Protein AF-A0A368RH20-F1 (afdb_monomer)

Mean predicted aligned error: 4.96 Å

Foldseek 3Di:
DLQCVQVVNPNPDDGDDDPVRSCVVPVCVVVVVVVVVVVVVVVVVVCVVVVPDD

Organism: Setaria italica (NCBI:txid4555)

Secondary structure (DSSP, 8-state):
-HHHHHTTT-TTSPP-S-HHHHHHH-TTHHHHHHHHHHHHHHHHHHHHHHT---

Sequence (54 aa):
MPIEFLLDGDRDGPLKKTIDDLEEHDSDALGFCRRVASNYSKQLFAIYQNKEDP

Solvent-accessible surface area (backbone atoms only — not comparable to full-atom values): 3245 Å² total; per-residue (Å²): 105,70,68,41,58,31,24,74,69,35,88,90,55,66,80,73,52,56,69,66,61,40,45,76,73,37,76,62,40,62,61,52,52,52,53,52,53,58,51,50,51,52,51,52,52,47,33,60,73,68,69,47,85,126

Structure (mmCIF, N/CA/C/O backbone):
data_AF-A0A368RH20-F1
#
_entry.id   AF-A0A368RH20-F1
#
loop_
_atom_site.group_PDB
_atom_site.id
_atom_site.type_symbol
_atom_site.label_atom_id
_atom_site.label_alt_id
_atom_site.label_comp_id
_atom_site.label_asym_id
_atom_site.label_entity_id
_atom_site.label_seq_id
_atom_site.pdbx_PDB_ins_code
_atom_site.Cartn_x
_atom_site.Cartn_y
_atom_site.Cartn_z
_atom_site.oc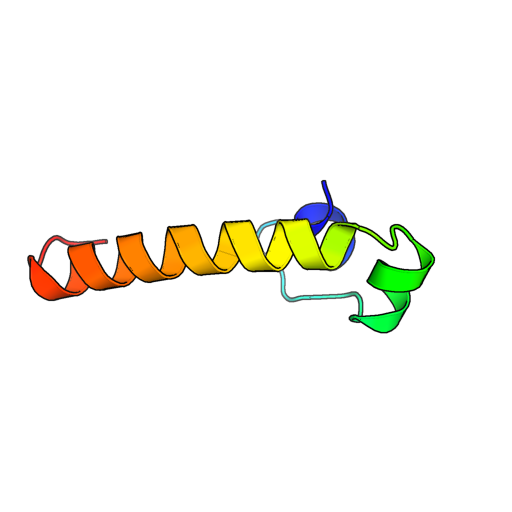cupancy
_atom_site.B_iso_or_equiv
_atom_site.auth_seq_id
_atom_site.auth_comp_id
_atom_site.auth_asym_id
_atom_site.auth_atom_id
_atom_site.pdbx_PDB_model_num
ATOM 1 N N . MET A 1 1 ? 7.912 -7.876 -1.387 1.00 78.62 1 MET A N 1
ATOM 2 C CA . MET A 1 1 ? 6.437 -7.699 -1.458 1.00 78.62 1 MET A CA 1
ATOM 3 C C . MET A 1 1 ? 6.139 -6.356 -2.143 1.00 78.62 1 MET A C 1
ATOM 5 O O . MET A 1 1 ? 6.941 -5.456 -1.923 1.00 78.62 1 MET A O 1
ATOM 9 N N . PRO A 1 2 ? 5.061 -6.159 -2.936 1.00 83.19 2 PRO A N 1
ATOM 10 C CA . PRO A 1 2 ? 4.835 -4.903 -3.679 1.00 83.19 2 PRO A CA 1
ATOM 11 C C . PRO A 1 2 ? 4.91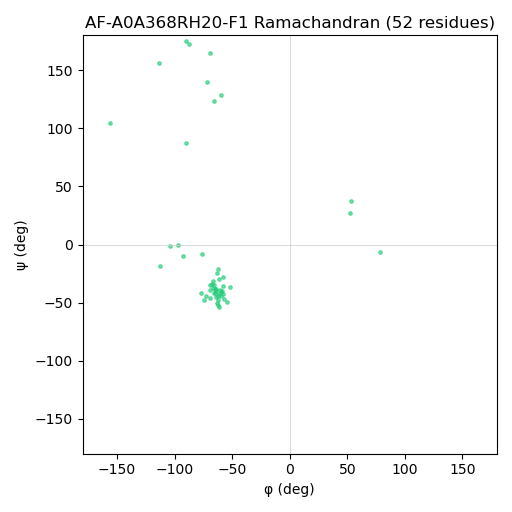5 -3.627 -2.828 1.00 83.19 2 PRO A C 1
ATOM 13 O O . PRO A 1 2 ? 5.464 -2.614 -3.244 1.00 83.19 2 PRO A O 1
ATOM 16 N N . ILE A 1 3 ? 4.436 -3.708 -1.585 1.00 84.88 3 ILE A N 1
ATOM 17 C CA . ILE A 1 3 ? 4.483 -2.603 -0.620 1.00 84.88 3 ILE A CA 1
ATOM 18 C C . ILE A 1 3 ? 5.918 -2.307 -0.159 1.00 84.88 3 ILE A C 1
ATOM 20 O O . ILE A 1 3 ? 6.293 -1.149 -0.040 1.00 84.88 3 ILE A O 1
ATOM 24 N N . GLU A 1 4 ? 6.746 -3.328 0.062 1.00 89.44 4 GLU A N 1
ATOM 25 C CA . GLU A 1 4 ? 8.154 -3.131 0.441 1.00 89.44 4 GLU A CA 1
ATOM 26 C C . GLU A 1 4 ? 8.965 -2.512 -0.699 1.00 89.44 4 GLU A C 1
ATOM 28 O O . GLU A 1 4 ? 9.851 -1.706 -0.435 1.00 89.44 4 GLU A O 1
ATOM 33 N N . PHE A 1 5 ? 8.645 -2.848 -1.954 1.00 91.81 5 PHE A N 1
ATOM 34 C CA . PHE A 1 5 ? 9.261 -2.219 -3.124 1.00 91.81 5 PHE A CA 1
ATOM 35 C C . PHE A 1 5 ? 8.947 -0.722 -3.174 1.00 91.81 5 PHE A C 1
ATOM 37 O O . PHE A 1 5 ? 9.857 0.094 -3.305 1.00 91.81 5 PHE A O 1
ATOM 44 N N . LEU A 1 6 ? 7.675 -0.355 -2.982 1.00 91.25 6 LEU A N 1
ATOM 45 C CA . LEU A 1 6 ? 7.244 1.045 -2.948 1.00 91.25 6 LEU A CA 1
ATOM 46 C C . LEU A 1 6 ? 7.947 1.879 -1.865 1.00 91.25 6 LEU A C 1
ATOM 48 O O . LEU A 1 6 ? 8.102 3.092 -2.016 1.00 91.25 6 LEU A O 1
ATOM 52 N N . LEU A 1 7 ? 8.369 1.226 -0.783 1.00 94.19 7 LEU A N 1
ATOM 53 C CA . LEU A 1 7 ? 9.037 1.828 0.368 1.00 94.19 7 LEU A CA 1
ATOM 54 C C . LEU A 1 7 ? 10.569 1.715 0.313 1.00 94.19 7 LEU A C 1
ATOM 56 O O . LEU A 1 7 ? 11.254 2.190 1.217 1.00 94.19 7 LEU A O 1
ATOM 60 N N . ASP A 1 8 ? 11.125 1.089 -0.728 1.00 92.81 8 ASP A N 1
ATOM 61 C CA . ASP A 1 8 ? 12.559 0.783 -0.836 1.00 92.81 8 ASP A CA 1
ATOM 62 C C . ASP A 1 8 ? 13.093 0.025 0.402 1.00 92.81 8 ASP A C 1
ATOM 64 O O . ASP A 1 8 ? 14.181 0.284 0.912 1.00 92.81 8 ASP A O 1
ATOM 68 N N . GLY A 1 9 ? 12.266 -0.874 0.950 1.00 89.25 9 GLY A N 1
ATOM 69 C CA . GLY A 1 9 ? 12.544 -1.637 2.172 1.00 89.25 9 GLY A CA 1
ATOM 70 C C . GLY A 1 9 ? 12.339 -0.882 3.495 1.00 89.25 9 GLY A C 1
ATOM 71 O O . GLY A 1 9 ? 12.398 -1.506 4.554 1.00 89.25 9 GLY A O 1
ATOM 72 N N . ASP A 1 10 ? 12.053 0.420 3.465 1.00 93.38 10 ASP A N 1
ATOM 73 C CA . ASP A 1 10 ? 11.867 1.264 4.651 1.00 93.38 10 ASP A CA 1
ATOM 74 C C . ASP A 1 10 ? 10.403 1.284 5.111 1.00 93.38 10 ASP A C 1
ATOM 76 O O . ASP A 1 10 ? 9.607 2.130 4.708 1.00 93.38 10 ASP A O 1
ATOM 80 N N . ARG A 1 11 ? 10.029 0.309 5.945 1.00 85.06 11 ARG A N 1
ATOM 81 C CA . ARG A 1 11 ? 8.627 0.037 6.313 1.00 85.06 11 ARG A CA 1
ATOM 82 C C . ARG A 1 11 ? 7.925 1.176 7.057 1.00 85.06 11 ARG A C 1
ATOM 84 O O . ARG A 1 11 ? 6.700 1.242 6.993 1.00 85.06 11 ARG A O 1
ATOM 91 N N . ASP A 1 12 ? 8.688 2.035 7.723 1.00 87.69 12 ASP A N 1
ATOM 92 C CA . ASP A 1 12 ? 8.180 3.178 8.489 1.00 87.69 12 ASP A CA 1
ATOM 93 C C . ASP A 1 12 ? 8.393 4.512 7.747 1.00 87.69 12 ASP A C 1
ATOM 95 O O . ASP A 1 12 ? 8.020 5.581 8.237 1.00 87.69 12 ASP A O 1
ATOM 99 N N . GLY A 1 13 ? 9.006 4.458 6.562 1.00 86.69 13 GLY A N 1
ATOM 100 C CA . GLY A 1 13 ? 9.314 5.611 5.732 1.00 86.69 13 GLY A CA 1
ATOM 101 C C . GLY A 1 13 ? 8.180 6.013 4.783 1.00 86.69 13 GLY A C 1
ATOM 102 O O . GLY A 1 13 ? 7.171 5.319 4.640 1.00 86.69 13 GLY A O 1
ATOM 103 N N . PRO A 1 14 ? 8.328 7.159 4.099 1.00 91.62 14 PRO A N 1
ATOM 104 C CA . PRO A 1 14 ? 7.397 7.564 3.054 1.00 91.62 14 PRO A CA 1
ATOM 105 C C . PRO A 1 14 ? 7.513 6.655 1.821 1.00 91.62 14 PRO A C 1
ATOM 107 O O . PRO A 1 14 ? 8.512 5.962 1.628 1.00 91.62 14 PRO A O 1
ATOM 110 N N . LEU A 1 15 ? 6.520 6.724 0.931 1.00 91.50 15 LEU A N 1
ATOM 111 C CA . LEU A 1 15 ? 6.615 6.122 -0.403 1.00 91.50 15 LEU A CA 1
ATOM 112 C C . LEU A 1 15 ? 7.792 6.730 -1.178 1.00 91.50 15 LEU A C 1
ATOM 114 O O . LEU A 1 15 ? 7.908 7.952 -1.282 1.00 91.50 15 LEU A O 1
ATOM 118 N N . LYS A 1 16 ? 8.651 5.866 -1.722 1.00 95.31 16 LYS A N 1
ATOM 119 C CA . LYS A 1 16 ? 9.868 6.239 -2.463 1.00 95.31 16 LYS A CA 1
ATOM 120 C C . LYS A 1 16 ? 9.803 5.896 -3.951 1.00 95.31 16 LYS A C 1
ATOM 122 O O . LYS A 1 16 ? 10.590 6.446 -4.716 1.00 95.31 16 LYS A O 1
ATOM 127 N N . LYS A 1 17 ? 8.895 5.005 -4.363 1.00 94.12 17 LYS A N 1
ATOM 128 C CA . LYS A 1 17 ? 8.651 4.636 -5.769 1.00 94.12 17 LYS A CA 1
ATOM 129 C C . LYS A 1 17 ? 7.266 5.074 -6.228 1.00 94.12 17 LYS A C 1
ATOM 131 O O . LYS A 1 17 ? 6.356 5.261 -5.417 1.00 94.12 17 LYS A O 1
ATOM 136 N N . THR A 1 18 ? 7.124 5.236 -7.534 1.00 93.56 18 THR A N 1
ATOM 137 C CA . THR A 1 18 ? 5.880 5.626 -8.193 1.00 93.56 18 THR A CA 1
ATOM 138 C C . THR A 1 18 ? 5.032 4.413 -8.578 1.00 93.56 18 THR A C 1
ATOM 140 O O . THR A 1 18 ? 5.426 3.260 -8.399 1.00 93.56 18 THR A O 1
ATOM 143 N N . ILE A 1 19 ? 3.832 4.688 -9.091 1.00 90.12 19 ILE A N 1
ATOM 144 C CA . ILE A 1 19 ? 2.965 3.667 -9.685 1.00 90.12 19 ILE A CA 1
ATOM 145 C C . ILE A 1 19 ? 3.612 3.095 -10.949 1.00 90.12 19 ILE A C 1
ATOM 147 O O . ILE A 1 19 ? 3.610 1.880 -11.110 1.00 90.12 19 ILE A O 1
ATOM 151 N N . ASP A 1 20 ? 4.212 3.946 -11.783 1.00 93.31 20 ASP A N 1
ATOM 152 C CA . ASP A 1 20 ? 4.864 3.527 -13.027 1.00 93.31 20 ASP A CA 1
ATOM 153 C C . ASP A 1 20 ? 6.046 2.586 -12.735 1.00 93.31 20 ASP A C 1
ATOM 155 O O . ASP A 1 20 ? 6.139 1.516 -13.332 1.00 93.31 20 ASP A O 1
ATOM 159 N N . ASP A 1 21 ? 6.877 2.914 -11.733 1.00 94.31 21 ASP A N 1
ATOM 160 C CA . ASP A 1 21 ? 7.962 2.031 -11.269 1.00 94.31 21 ASP A CA 1
ATOM 161 C C . ASP A 1 21 ? 7.434 0.657 -10.821 1.00 94.31 21 ASP A C 1
ATOM 163 O O . ASP A 1 21 ? 8.106 -0.364 -10.967 1.00 94.31 21 ASP A O 1
ATOM 167 N N . LEU A 1 22 ? 6.242 0.633 -10.217 1.00 92.44 22 LEU A N 1
ATOM 168 C CA . LEU A 1 22 ? 5.626 -0.589 -9.721 1.00 92.44 22 LEU A CA 1
ATOM 169 C C . LEU A 1 22 ? 5.027 -1.422 -10.857 1.00 92.44 22 LEU A C 1
ATOM 171 O O . LEU A 1 22 ? 5.195 -2.635 -10.833 1.00 92.44 22 LEU A O 1
ATOM 175 N N . GLU A 1 23 ? 4.360 -0.801 -11.832 1.00 91.38 23 GLU A N 1
ATOM 176 C CA . GLU A 1 23 ? 3.837 -1.497 -13.016 1.00 91.38 23 GLU A CA 1
ATOM 177 C C . GLU A 1 23 ? 4.964 -2.083 -13.875 1.00 91.38 23 GLU A C 1
ATOM 179 O O . GLU A 1 23 ? 4.825 -3.197 -14.380 1.00 91.38 23 GLU A O 1
ATOM 184 N N . GLU A 1 24 ? 6.089 -1.370 -14.009 1.00 93.56 24 GLU A N 1
ATOM 185 C CA . GLU A 1 24 ? 7.276 -1.881 -14.704 1.00 93.56 24 GLU A CA 1
ATOM 186 C C . GLU A 1 24 ? 7.918 -3.054 -13.945 1.00 93.56 24 GLU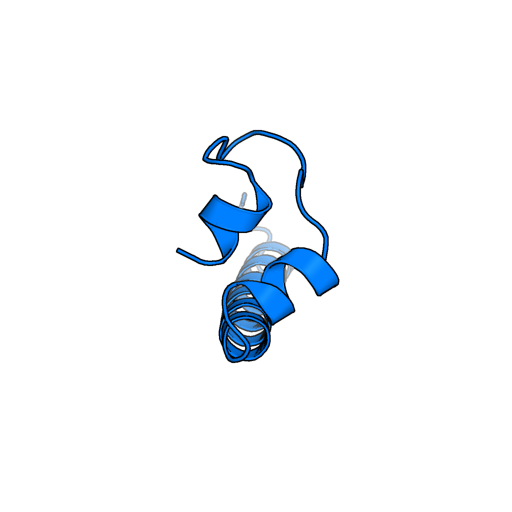 A C 1
ATOM 188 O O . GLU A 1 24 ? 8.387 -4.016 -14.558 1.00 93.56 24 GLU A O 1
ATOM 193 N N . HIS A 1 25 ? 7.923 -3.003 -12.610 1.00 90.31 25 HIS A N 1
ATOM 194 C CA . HIS A 1 25 ? 8.466 -4.069 -11.770 1.00 90.31 25 HIS A CA 1
ATOM 195 C C . HIS A 1 25 ? 7.578 -5.323 -11.735 1.00 90.31 25 HIS A C 1
ATOM 197 O O . HIS A 1 25 ? 8.088 -6.444 -11.797 1.00 90.31 25 HIS A O 1
ATOM 203 N N . ASP A 1 26 ? 6.265 -5.137 -11.597 1.00 90.25 26 ASP A N 1
ATOM 204 C CA . ASP A 1 26 ? 5.259 -6.191 -11.489 1.00 90.25 26 ASP A CA 1
ATOM 205 C C . ASP A 1 26 ? 3.889 -5.656 -11.944 1.00 90.25 26 ASP A C 1
ATOM 207 O O . ASP A 1 26 ? 3.187 -4.951 -11.213 1.00 90.25 26 ASP A O 1
ATOM 211 N N . SER A 1 27 ? 3.471 -6.042 -13.151 1.00 88.38 27 SER A N 1
ATOM 212 C CA . SER A 1 27 ? 2.206 -5.598 -13.746 1.00 88.38 27 SER A CA 1
ATOM 213 C C . SER A 1 27 ? 0.961 -6.022 -12.953 1.00 88.38 27 SER A C 1
ATOM 215 O O . SER A 1 27 ? -0.091 -5.398 -13.085 1.00 88.38 27 SER A O 1
ATOM 217 N N . ASP A 1 28 ? 1.058 -7.054 -12.106 1.00 89.44 28 ASP A N 1
ATOM 218 C CA . ASP A 1 28 ? -0.051 -7.537 -11.275 1.00 89.44 28 ASP A CA 1
ATOM 219 C C . ASP A 1 28 ? -0.063 -6.899 -9.870 1.00 89.44 28 ASP A C 1
ATOM 221 O O . ASP A 1 28 ? -1.051 -7.008 -9.123 1.00 89.44 28 ASP A O 1
ATOM 225 N N . ALA A 1 29 ? 0.994 -6.167 -9.497 1.00 90.06 29 ALA A N 1
ATOM 226 C CA . ALA A 1 29 ? 1.160 -5.586 -8.167 1.00 90.06 29 ALA A CA 1
ATOM 227 C C . ALA A 1 29 ? 0.069 -4.576 -7.791 1.00 90.06 29 ALA A C 1
ATOM 229 O O . ALA A 1 29 ? -0.301 -4.465 -6.616 1.00 90.06 29 ALA A O 1
ATOM 230 N N . LEU A 1 30 ? -0.510 -3.866 -8.764 1.00 90.25 30 LEU A N 1
ATOM 231 C CA . LEU A 1 30 ? -1.610 -2.935 -8.502 1.00 90.25 30 LEU A CA 1
ATOM 232 C C . LEU A 1 30 ? -2.866 -3.639 -7.995 1.00 90.25 30 LEU A C 1
ATOM 234 O O . LEU A 1 30 ? -3.544 -3.130 -7.094 1.00 90.25 30 LEU A O 1
ATOM 238 N N . GLY A 1 31 ? -3.169 -4.822 -8.532 1.00 91.50 31 GLY A N 1
ATOM 239 C CA . GLY A 1 31 ? -4.279 -5.645 -8.060 1.00 91.50 31 GLY A CA 1
ATOM 240 C C . GLY A 1 31 ? -4.078 -6.058 -6.603 1.00 91.50 31 GLY A C 1
ATOM 241 O O . GLY A 1 31 ? -4.998 -5.951 -5.783 1.00 91.50 31 GLY A O 1
ATOM 242 N N . PHE A 1 32 ? -2.849 -6.447 -6.260 1.00 90.94 32 PHE A N 1
ATOM 243 C CA . PHE A 1 32 ? -2.464 -6.767 -4.890 1.00 90.94 32 PHE A CA 1
ATOM 244 C C . PHE A 1 32 ? -2.620 -5.560 -3.953 1.00 90.94 32 PHE A C 1
ATOM 246 O O . PHE A 1 32 ? 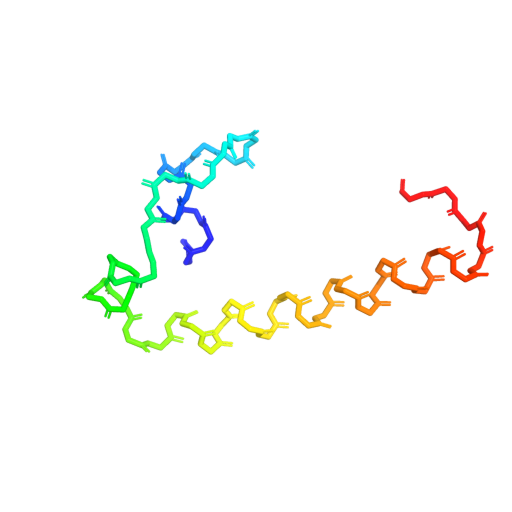-3.348 -5.652 -2.959 1.00 90.94 32 PHE A O 1
ATOM 253 N N . CYS A 1 33 ? -2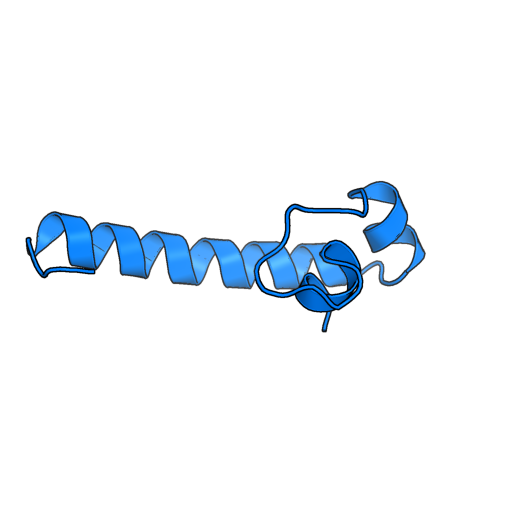.024 -4.410 -4.285 1.00 90.94 33 CYS A N 1
ATOM 254 C CA . CYS A 1 33 ? -2.116 -3.189 -3.480 1.00 90.94 33 CYS A CA 1
ATOM 255 C C . CYS A 1 33 ? -3.569 -2.741 -3.278 1.00 90.94 33 CYS A C 1
ATOM 257 O O . CYS A 1 33 ? -3.968 -2.421 -2.157 1.00 90.94 33 CYS A O 1
ATOM 259 N N . ARG A 1 34 ? -4.400 -2.800 -4.328 1.00 91.38 34 ARG A N 1
ATOM 260 C CA . ARG A 1 34 ? -5.832 -2.480 -4.240 1.00 91.38 34 ARG A CA 1
ATOM 261 C C . ARG A 1 34 ? -6.557 -3.391 -3.253 1.00 91.38 34 ARG A C 1
ATOM 263 O O . ARG A 1 34 ? -7.358 -2.905 -2.451 1.00 91.38 34 ARG A O 1
ATOM 270 N N . ARG A 1 35 ? -6.290 -4.701 -3.294 1.00 93.06 35 ARG A N 1
ATOM 271 C CA . ARG A 1 35 ? -6.904 -5.677 -2.380 1.00 93.06 35 ARG A CA 1
ATOM 272 C C . ARG A 1 35 ? -6.497 -5.411 -0.934 1.00 93.06 35 ARG A C 1
ATOM 274 O O . ARG A 1 35 ? -7.357 -5.396 -0.056 1.00 93.06 35 ARG A O 1
ATOM 281 N N . VAL A 1 36 ? -5.211 -5.167 -0.698 1.00 90.94 36 VAL A N 1
ATOM 282 C CA . VAL A 1 36 ? -4.673 -4.863 0.631 1.00 90.94 36 VAL A CA 1
ATOM 283 C C . VAL A 1 36 ? -5.272 -3.569 1.187 1.00 90.94 36 VAL A C 1
ATOM 285 O O . VAL A 1 36 ? -5.862 -3.593 2.266 1.00 90.94 36 VAL A O 1
ATOM 288 N N . ALA A 1 37 ? -5.221 -2.470 0.429 1.00 90.88 37 ALA A N 1
ATOM 289 C CA . ALA A 1 37 ? -5.785 -1.185 0.843 1.00 90.88 37 ALA A CA 1
ATOM 290 C C . ALA A 1 37 ? -7.291 -1.282 1.141 1.00 90.88 37 ALA A C 1
ATOM 292 O O . ALA A 1 37 ? -7.767 -0.736 2.133 1.00 90.88 37 ALA A O 1
ATOM 293 N N . SER A 1 38 ? -8.039 -2.034 0.323 1.00 94.19 38 SER A N 1
ATOM 294 C CA . SER A 1 38 ? -9.480 -2.251 0.523 1.00 94.19 38 SER A CA 1
ATOM 295 C C . SER A 1 38 ? -9.803 -3.062 1.780 1.00 94.19 38 SER A C 1
ATOM 297 O O . SER A 1 38 ? -10.866 -2.884 2.372 1.00 94.19 38 SER A O 1
ATOM 299 N N . ASN A 1 39 ? -8.923 -3.983 2.178 1.00 93.75 39 ASN A N 1
ATOM 300 C CA . ASN A 1 39 ? -9.109 -4.771 3.393 1.00 93.75 39 ASN A CA 1
ATOM 301 C C . ASN A 1 39 ? -8.835 -3.927 4.640 1.00 93.75 39 ASN A C 1
ATOM 303 O O . ASN A 1 39 ? -9.654 -3.917 5.558 1.00 93.75 39 ASN A O 1
ATOM 307 N N . TYR A 1 40 ? -7.723 -3.189 4.657 1.00 91.38 40 TYR A N 1
ATOM 308 C CA . TYR A 1 40 ? -7.365 -2.354 5.802 1.00 91.38 40 TYR A CA 1
ATOM 309 C C . TYR A 1 40 ? -8.288 -1.149 5.968 1.00 91.38 40 TYR A C 1
ATOM 311 O O . TYR A 1 40 ? -8.631 -0.817 7.097 1.00 91.38 40 TYR A O 1
ATOM 319 N N . SER A 1 41 ? -8.778 -0.539 4.883 1.00 93.12 41 SER A N 1
ATOM 320 C CA . SER A 1 41 ? -9.749 0.558 4.991 1.00 93.12 41 SER A CA 1
ATOM 321 C C . SER A 1 41 ? -11.038 0.122 5.693 1.00 93.12 41 SER A C 1
ATOM 323 O O . SER A 1 41 ? -11.550 0.852 6.537 1.00 93.12 41 SER A O 1
ATOM 325 N N . LYS A 1 42 ? -11.528 -1.095 5.420 1.00 91.81 42 LYS A N 1
ATOM 326 C CA . LYS A 1 42 ? -12.680 -1.677 6.127 1.00 91.81 42 LYS A CA 1
ATOM 327 C C . LYS A 1 42 ? -12.387 -1.931 7.603 1.00 91.81 42 LYS A C 1
ATOM 329 O O . LYS A 1 42 ? -13.251 -1.662 8.429 1.00 91.81 42 LYS A O 1
ATOM 334 N N . GLN A 1 43 ? -11.195 -2.437 7.928 1.00 91.38 43 GLN A N 1
ATOM 335 C CA . GLN A 1 43 ? -10.787 -2.660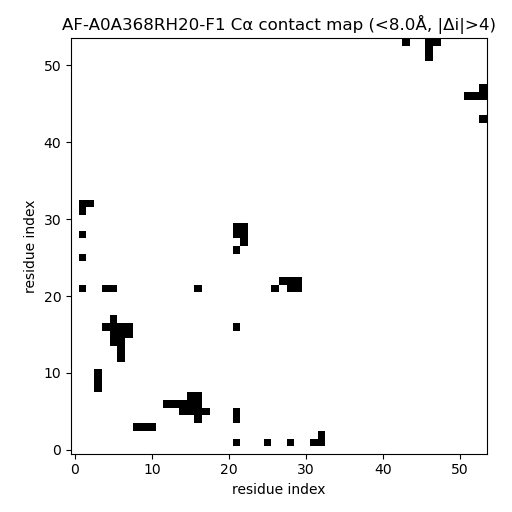 9.320 1.00 91.38 43 GLN A CA 1
ATOM 336 C C . GLN A 1 43 ? -10.708 -1.339 10.091 1.00 91.38 43 GLN A C 1
ATOM 338 O O . GLN A 1 43 ? -11.353 -1.206 11.123 1.00 91.38 43 GLN A O 1
ATOM 343 N N . LEU A 1 44 ? -10.017 -0.334 9.546 1.00 90.50 44 LEU A N 1
ATOM 344 C CA . LEU A 1 44 ? -9.920 1.001 10.143 1.00 90.50 44 LEU A CA 1
ATOM 345 C C . LEU A 1 44 ? -11.297 1.653 10.308 1.00 90.50 44 LEU A C 1
ATOM 347 O O . LEU A 1 44 ? -11.585 2.253 11.340 1.00 90.50 44 LEU A O 1
ATOM 351 N N . PHE A 1 45 ? -12.177 1.499 9.317 1.00 91.00 45 PHE A N 1
ATOM 352 C CA . PHE A 1 45 ? -13.543 2.007 9.400 1.00 91.00 45 PHE A CA 1
ATOM 353 C C . PHE A 1 45 ? -14.376 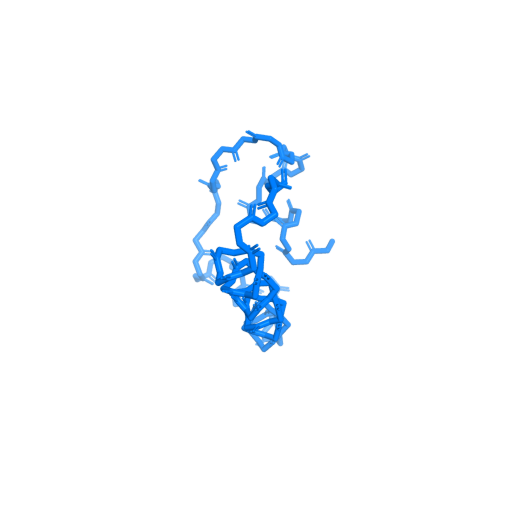1.297 10.478 1.00 91.00 45 PHE A C 1
ATOM 355 O O . PHE A 1 45 ? -15.218 1.930 11.114 1.00 91.00 45 PHE A O 1
ATOM 362 N N . ALA A 1 46 ? -14.156 -0.001 10.700 1.00 91.56 46 ALA A N 1
ATOM 363 C CA . ALA A 1 46 ? -14.804 -0.747 11.776 1.00 91.56 46 ALA A CA 1
ATOM 364 C C . ALA A 1 46 ? -14.293 -0.310 13.159 1.00 91.56 46 ALA A C 1
ATOM 366 O O . ALA A 1 46 ? -15.111 -0.014 14.025 1.00 91.56 46 ALA A O 1
ATOM 367 N N . ILE A 1 47 ? -12.973 -0.180 13.333 1.00 90.81 47 ILE A N 1
ATOM 368 C CA . ILE A 1 47 ? -12.341 0.340 14.560 1.00 90.81 47 ILE A CA 1
ATOM 369 C C . ILE A 1 47 ? -12.913 1.721 14.905 1.00 90.81 47 ILE A C 1
ATOM 371 O O . ILE A 1 47 ? -13.409 1.940 16.011 1.00 90.81 47 ILE A O 1
ATOM 375 N N . TYR A 1 48 ? -12.944 2.626 13.919 1.00 88.00 48 TYR A N 1
ATOM 376 C CA . TYR A 1 48 ? -13.509 3.967 14.077 1.00 88.00 48 TYR A CA 1
ATOM 377 C C . TYR A 1 48 ? -14.974 3.939 14.537 1.00 88.00 48 TYR A C 1
ATOM 379 O O . TYR A 1 48 ? -15.346 4.648 15.472 1.00 88.00 48 TYR A O 1
ATOM 387 N N . GLN A 1 49 ? -15.815 3.114 13.903 1.00 91.06 49 GLN A N 1
ATOM 388 C CA . GLN A 1 49 ? -17.227 2.982 14.278 1.00 91.06 49 GLN A CA 1
ATOM 389 C C . GLN A 1 49 ? -17.414 2.421 15.689 1.00 91.06 49 GLN 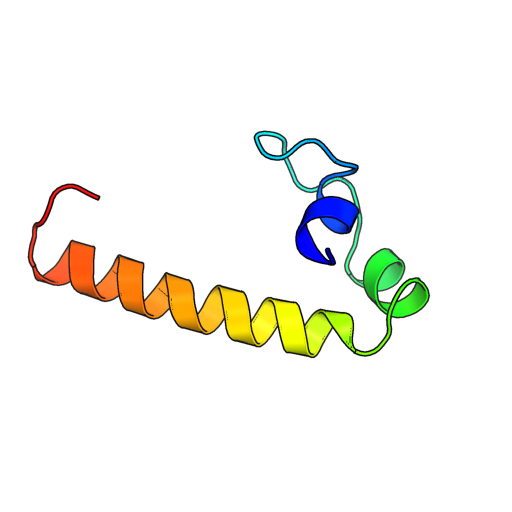A C 1
ATOM 391 O O . GLN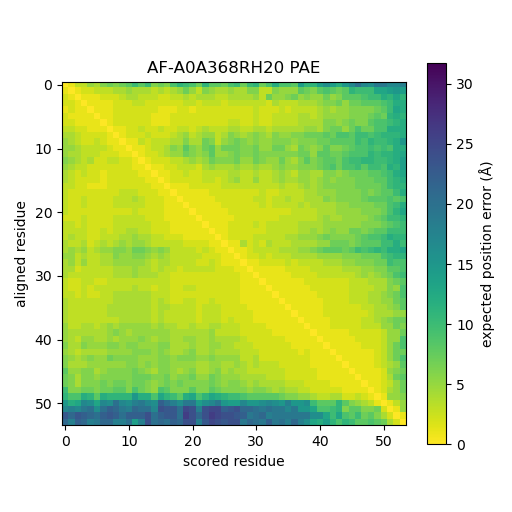 A 1 49 ? -18.283 2.892 16.424 1.00 91.06 49 GLN A O 1
ATOM 396 N N . ASN A 1 50 ? -16.598 1.438 16.067 1.00 89.44 50 ASN A N 1
ATOM 397 C CA . ASN A 1 50 ? -16.676 0.784 17.368 1.00 89.44 50 ASN A CA 1
ATOM 398 C C . ASN A 1 50 ? -16.095 1.641 18.503 1.00 89.44 50 ASN A C 1
ATOM 400 O O . ASN A 1 50 ? -16.269 1.288 19.668 1.00 89.44 50 ASN A O 1
ATOM 404 N N . LYS A 1 51 ? -15.446 2.776 18.186 1.00 80.44 51 LYS A N 1
ATOM 405 C CA . LYS A 1 51 ? -14.670 3.598 19.134 1.00 80.44 51 LYS A CA 1
ATOM 406 C C . LYS A 1 51 ? -13.626 2.778 19.902 1.00 80.44 51 LYS A C 1
ATOM 408 O O . LYS A 1 51 ? -13.283 3.118 21.033 1.00 80.44 51 LYS A O 1
ATOM 413 N N . GLU A 1 52 ? -13.168 1.689 19.296 1.00 74.00 52 GLU A N 1
ATOM 414 C CA . GLU A 1 52 ? -12.016 0.945 19.782 1.00 74.00 52 GLU A CA 1
ATOM 415 C C . GLU A 1 52 ? -10.777 1.792 19.493 1.00 74.00 52 GLU A C 1
ATOM 417 O O . GLU A 1 52 ? -10.707 2.461 18.457 1.00 74.00 52 GLU A O 1
ATOM 422 N N . ASP A 1 53 ? -9.841 1.823 20.437 1.00 59.62 53 ASP A N 1
ATOM 423 C CA . ASP A 1 53 ? -8.558 2.479 20.203 1.00 59.62 53 ASP A CA 1
ATOM 424 C C . ASP A 1 53 ? -7.818 1.676 19.108 1.00 59.62 53 ASP A C 1
ATOM 426 O O . ASP A 1 53 ? -7.714 0.453 19.267 1.00 59.62 53 ASP A O 1
ATOM 430 N N . PRO A 1 54 ? -7.409 2.296 17.980 1.00 61.16 54 PRO A N 1
ATOM 431 C CA . PRO A 1 54 ? -6.771 1.602 16.859 1.00 61.16 54 PRO A CA 1
ATOM 432 C C . PRO A 1 54 ? -5.441 0.917 17.181 1.00 61.16 54 PRO A C 1
ATOM 434 O O . PRO A 1 54 ? -4.635 1.488 17.949 1.00 61.16 54 PRO A O 1
#

Radius of gyration: 13.61 Å; Cα contacts (8 Å, |Δi|>4): 35; chains: 1; bounding box: 30×15×35 Å

pLDDT: mean 89.09, std 6.85, range [59.62, 95.31]